Protein AF-M0ZW82-F1 (afdb_monomer_lite)

Organism: Solanum tuberosum (NCBI:txid4113)

pLDDT: mean 71.73, std 16.91, range [38.16, 95.31]

Sequence (150 aa):
MEFYAYPSRALPSSSSVSNFSIGDLVERVKYCFSFAVSTIVGNVFSAIFTFFFALVGTLLGAMTGALIGQETESGFVRGAAVGAISGAVFSLEVFESSLLLWQSDESGIGCLLYLIDVIASLLSGRLVRERIGPAMLSAVQSQVCCSLIG

Secondary structure (DSSP, 8-state):
---PPP---------------HHHHHHHHHHHHHHHHHHHHHHHHHHHHHHHHHHHHHHHHHHHHHHHGGGSTTHHHHHHHHHHHHHHHHHHHHHHHHHHHHHH-TTTHHHHHHHHHHHHHHHHHHHHHHHS-TTSSSSSSTTTSTTS--

Radius of gyration: 32.58 Å; chains: 1; bounding box: 60×79×104 Å

Structure (mmCIF, N/CA/C/O backbone):
data_AF-M0ZW82-F1
#
_entry.id   AF-M0ZW82-F1
#
loop_
_atom_site.group_PDB
_atom_site.id
_atom_site.type_symbol
_atom_site.label_atom_id
_atom_site.label_alt_id
_atom_site.label_comp_id
_atom_site.label_asym_id
_atom_site.label_entity_id
_atom_site.label_seq_id
_atom_site.pdbx_PDB_ins_code
_atom_site.Cartn_x
_atom_site.Cartn_y
_atom_site.Cartn_z
_atom_site.occupancy
_atom_site.B_iso_or_equiv
_atom_site.auth_seq_id
_atom_site.auth_comp_id
_atom_site.auth_asym_id
_atom_site.auth_atom_id
_atom_site.pdbx_PDB_model_num
ATOM 1 N N . MET A 1 1 ? 32.214 53.656 -46.246 1.00 38.75 1 MET A N 1
ATOM 2 C CA . MET A 1 1 ? 31.796 52.933 -47.462 1.00 38.75 1 MET A CA 1
ATOM 3 C C . MET A 1 1 ? 32.838 51.859 -47.692 1.00 38.75 1 MET A C 1
ATOM 5 O O . MET A 1 1 ? 33.972 52.195 -47.983 1.00 38.75 1 MET A O 1
ATOM 9 N N . GLU A 1 2 ? 32.600 50.687 -47.109 1.00 45.44 2 GLU A N 1
ATOM 10 C CA . GLU A 1 2 ? 32.026 49.515 -47.802 1.00 45.44 2 GLU A CA 1
ATOM 11 C C . GLU A 1 2 ? 33.123 48.791 -48.584 1.00 45.44 2 GLU A C 1
ATOM 13 O O . GLU A 1 2 ? 33.538 49.282 -49.623 1.00 45.44 2 GLU A O 1
ATOM 18 N N . PHE A 1 3 ? 33.608 47.667 -48.048 1.00 44.84 3 PHE A N 1
ATOM 19 C CA . PHE A 1 3 ? 33.806 46.411 -48.786 1.00 44.84 3 PHE A CA 1
ATOM 20 C C . PHE A 1 3 ? 34.296 45.336 -47.799 1.00 44.84 3 PHE A C 1
ATOM 22 O O . PHE A 1 3 ? 35.492 45.093 -47.649 1.00 44.84 3 PHE A O 1
ATOM 29 N N . TYR A 1 4 ? 33.361 44.707 -47.081 1.00 43.50 4 TYR A N 1
ATOM 30 C CA . TYR A 1 4 ? 33.642 43.461 -46.368 1.00 43.50 4 TYR A CA 1
ATOM 31 C C . TYR A 1 4 ? 33.342 42.287 -47.297 1.00 43.50 4 TYR A C 1
ATOM 33 O O . TYR A 1 4 ? 32.246 42.158 -47.839 1.00 43.50 4 TYR A O 1
ATOM 41 N N . ALA A 1 5 ? 34.359 41.454 -47.500 1.00 51.62 5 ALA A N 1
ATOM 42 C CA . ALA A 1 5 ? 34.290 40.247 -48.301 1.00 51.62 5 ALA A CA 1
ATOM 43 C C . ALA A 1 5 ? 33.272 39.251 -47.719 1.00 51.62 5 ALA A C 1
ATOM 45 O O . ALA A 1 5 ? 33.317 38.899 -46.540 1.00 51.62 5 ALA A O 1
ATOM 46 N N . TYR A 1 6 ? 32.378 38.780 -48.584 1.00 47.19 6 TYR A N 1
ATOM 47 C CA . TYR A 1 6 ? 31.423 37.707 -48.329 1.00 47.19 6 TYR A CA 1
ATOM 48 C C . TYR A 1 6 ? 32.154 36.352 -48.311 1.00 47.19 6 TYR A C 1
ATOM 50 O O . TYR A 1 6 ? 32.834 36.032 -49.289 1.00 47.19 6 TYR A O 1
ATOM 58 N N . PRO A 1 7 ? 32.014 35.506 -47.276 1.00 50.19 7 PRO A N 1
ATOM 59 C CA . PRO A 1 7 ? 32.459 34.127 -47.365 1.00 50.19 7 PRO A CA 1
ATOM 60 C C . PRO A 1 7 ? 31.311 33.251 -47.883 1.00 50.19 7 PRO A C 1
ATOM 62 O O . PRO A 1 7 ? 30.432 32.829 -47.136 1.00 50.19 7 PRO A O 1
ATOM 65 N N . SER A 1 8 ? 31.352 32.926 -49.173 1.00 48.59 8 SER A N 1
ATOM 66 C CA . SER A 1 8 ? 30.603 31.805 -49.740 1.00 48.59 8 SER A CA 1
ATOM 67 C C . SER A 1 8 ? 31.271 30.496 -49.311 1.00 48.59 8 SER A C 1
ATOM 69 O O . SER A 1 8 ? 32.250 30.065 -49.918 1.00 48.59 8 SER A O 1
ATOM 71 N N . ARG A 1 9 ? 30.758 29.845 -48.262 1.00 43.12 9 ARG A N 1
ATOM 72 C CA . ARG A 1 9 ? 31.040 28.427 -47.998 1.00 43.12 9 ARG A CA 1
ATOM 73 C C . ARG A 1 9 ? 29.802 27.607 -48.327 1.00 43.12 9 ARG A C 1
ATOM 75 O O . ARG A 1 9 ? 28.800 27.656 -47.624 1.00 43.12 9 ARG A O 1
ATOM 82 N N . ALA A 1 10 ? 29.908 26.872 -49.428 1.00 50.84 10 ALA A N 1
ATOM 83 C CA . ALA A 1 10 ? 28.982 25.824 -49.807 1.00 50.84 10 ALA A CA 1
ATOM 84 C C . ALA A 1 10 ? 28.848 24.799 -48.668 1.00 50.84 10 ALA A C 1
ATOM 86 O O . ALA A 1 10 ? 29.849 24.288 -48.168 1.00 50.84 10 ALA A O 1
ATOM 87 N N . LEU A 1 11 ? 27.609 24.505 -48.276 1.00 46.94 11 LEU A N 1
ATOM 88 C CA . LEU A 1 11 ? 27.256 23.325 -47.494 1.00 46.94 11 LEU A CA 1
ATOM 89 C C . LEU A 1 11 ? 27.198 22.128 -48.452 1.00 46.94 11 LEU A C 1
ATOM 91 O O . LEU A 1 11 ? 26.323 22.114 -49.320 1.00 46.94 11 LEU A O 1
ATOM 95 N N . PRO A 1 12 ? 28.064 21.110 -48.324 1.00 46.09 12 PRO A N 1
ATOM 96 C CA . PRO A 1 12 ? 27.772 19.822 -48.914 1.00 46.09 12 PRO A CA 1
ATOM 97 C C . PRO A 1 12 ? 26.700 19.142 -48.061 1.00 46.09 12 PRO A C 1
ATOM 99 O O . PRO A 1 12 ? 26.900 18.794 -4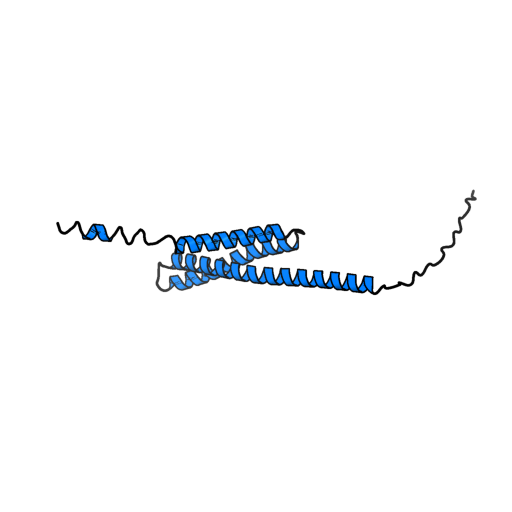6.897 1.00 46.09 12 PRO A O 1
ATOM 102 N N . SER A 1 13 ? 25.539 18.974 -48.681 1.00 47.50 13 SER A N 1
ATOM 103 C CA . SER A 1 13 ? 24.503 18.022 -48.315 1.00 47.50 13 SER A CA 1
ATOM 104 C C . SER A 1 13 ? 25.149 16.682 -47.964 1.00 47.50 13 SER A C 1
ATOM 106 O O . SER A 1 13 ? 25.749 16.036 -48.817 1.00 47.50 13 SER A O 1
ATOM 108 N N . SER A 1 14 ? 25.046 16.268 -46.705 1.00 40.22 14 SER A N 1
ATOM 109 C CA . SER A 1 14 ? 25.401 14.913 -46.287 1.00 40.22 14 SER A CA 1
ATOM 110 C C . SER A 1 14 ? 24.158 14.284 -45.688 1.00 40.22 14 SER A C 1
ATOM 112 O O . SER A 1 14 ? 23.929 14.299 -44.484 1.00 40.22 14 SER A O 1
ATOM 114 N N . SER A 1 15 ? 23.313 13.786 -46.584 1.00 44.25 15 SER A N 1
ATOM 115 C CA . SER A 1 15 ? 22.294 12.791 -46.292 1.00 44.25 15 SER A CA 1
ATOM 116 C C . SER A 1 15 ? 22.991 11.510 -45.829 1.00 44.25 15 SER A C 1
ATOM 118 O O . SER A 1 15 ? 23.354 10.663 -46.646 1.00 44.25 15 SER A O 1
ATOM 120 N N . SER A 1 16 ? 23.227 11.375 -44.526 1.00 38.16 16 SER A N 1
ATOM 121 C CA . SER A 1 16 ? 23.642 10.109 -43.928 1.00 38.16 16 SER A CA 1
ATOM 122 C C . SER A 1 16 ? 22.426 9.192 -43.848 1.00 38.16 16 SER A C 1
ATOM 124 O O . SER A 1 16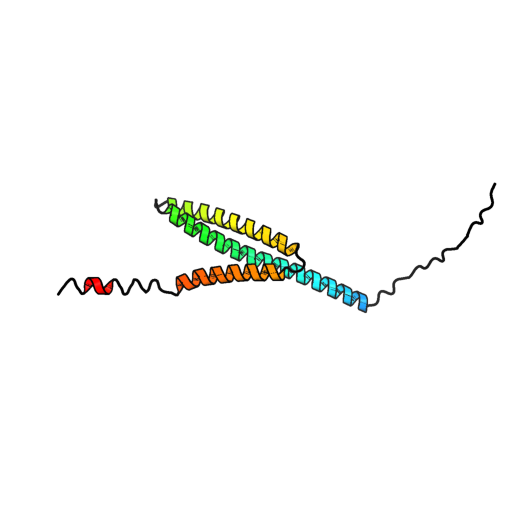 ? 21.651 9.201 -42.894 1.00 38.16 16 SER A O 1
ATOM 126 N N . VAL A 1 17 ? 22.249 8.416 -44.915 1.00 46.72 17 VAL A N 1
ATOM 127 C CA . VAL A 1 17 ? 21.342 7.271 -44.956 1.00 46.72 17 VAL A CA 1
ATOM 128 C C . VAL A 1 17 ? 21.737 6.342 -43.810 1.00 46.72 17 VAL A C 1
ATOM 130 O O . VAL A 1 17 ? 22.886 5.914 -43.693 1.00 46.72 17 VAL A O 1
ATOM 133 N N . SER A 1 18 ? 20.791 6.112 -42.911 1.00 47.09 18 SER A N 1
ATOM 134 C CA . SER A 1 18 ? 20.943 5.324 -41.700 1.00 47.09 18 SER A CA 1
ATOM 135 C C . SER A 1 18 ? 21.228 3.859 -42.034 1.00 47.09 18 SER A C 1
ATOM 137 O O . SER A 1 18 ? 20.338 3.111 -42.432 1.00 47.09 18 SER A O 1
ATOM 139 N N . ASN A 1 19 ? 22.462 3.411 -41.796 1.00 49.97 19 ASN A N 1
ATOM 140 C CA . ASN A 1 19 ? 22.741 1.989 -41.618 1.00 49.97 19 ASN A CA 1
ATOM 141 C C . ASN A 1 19 ? 22.158 1.555 -40.264 1.00 49.97 19 ASN A C 1
ATOM 143 O O . ASN A 1 19 ? 22.840 1.581 -39.243 1.00 49.97 19 ASN A O 1
ATOM 147 N N . PHE A 1 20 ? 20.874 1.192 -40.249 1.00 53.62 20 PHE A N 1
ATOM 148 C CA . PHE A 1 20 ? 20.227 0.533 -39.113 1.00 53.62 20 PHE A CA 1
ATOM 149 C C . PHE A 1 20 ? 20.862 -0.858 -38.935 1.00 53.62 20 PHE A C 1
ATOM 151 O O . PHE A 1 20 ? 20.512 -1.813 -39.626 1.00 53.62 20 PHE A O 1
ATOM 158 N N . SER A 1 21 ? 21.856 -0.969 -38.053 1.00 66.12 21 SER A N 1
ATOM 159 C CA . SER A 1 21 ? 22.487 -2.249 -37.720 1.00 66.12 21 SER A CA 1
ATOM 160 C C . SER A 1 21 ? 21.516 -3.107 -36.899 1.00 66.12 21 SER A C 1
ATOM 162 O O . SER A 1 21 ? 20.908 -2.615 -35.952 1.00 66.12 21 SER A O 1
ATOM 164 N N . ILE A 1 22 ? 21.382 -4.400 -37.221 1.00 68.44 22 ILE A N 1
ATOM 165 C CA . ILE A 1 22 ? 20.558 -5.366 -36.459 1.00 68.44 22 ILE A CA 1
ATOM 166 C C . ILE A 1 22 ? 20.944 -5.379 -34.971 1.00 68.44 22 ILE A C 1
ATOM 168 O O . ILE A 1 22 ? 20.077 -5.558 -34.119 1.00 68.44 22 ILE A O 1
ATOM 172 N N . GLY A 1 23 ? 22.221 -5.137 -34.657 1.00 71.94 23 GLY A N 1
ATOM 173 C CA . GLY A 1 23 ? 22.689 -4.985 -33.278 1.00 71.94 23 GLY A CA 1
ATOM 174 C C . GLY A 1 23 ? 22.001 -3.831 -32.543 1.00 71.94 23 GLY A C 1
ATOM 175 O O . GLY A 1 23 ? 21.510 -4.034 -31.441 1.00 71.94 23 GLY A O 1
ATOM 176 N N . ASP A 1 24 ? 21.854 -2.675 -33.196 1.00 75.75 24 ASP A N 1
ATOM 177 C CA . ASP A 1 24 ? 21.195 -1.479 -32.645 1.00 75.75 24 ASP A CA 1
ATOM 178 C C . ASP A 1 24 ? 19.694 -1.729 -32.397 1.00 75.75 24 ASP A C 1
ATOM 180 O O . ASP A 1 24 ? 19.125 -1.303 -31.393 1.00 75.75 24 ASP A O 1
ATOM 184 N N . LEU A 1 25 ? 19.051 -2.508 -33.277 1.00 76.56 25 LEU A N 1
ATOM 185 C CA . LEU A 1 25 ? 17.654 -2.918 -33.117 1.00 76.56 25 LEU A CA 1
ATOM 186 C C . LEU A 1 25 ? 17.474 -3.910 -31.960 1.00 76.56 25 LEU A C 1
ATOM 188 O O . LEU A 1 25 ? 16.552 -3.747 -31.165 1.00 76.56 25 LEU A O 1
ATOM 192 N N . VAL A 1 26 ? 18.354 -4.906 -31.830 1.00 77.75 26 VAL A N 1
ATOM 193 C CA . VAL A 1 26 ? 18.350 -5.850 -30.697 1.00 77.75 26 VAL A CA 1
ATOM 194 C C . VAL A 1 26 ? 18.585 -5.116 -29.378 1.00 77.75 26 VAL A C 1
ATOM 196 O O . VAL A 1 26 ? 17.916 -5.397 -28.384 1.00 77.75 26 VAL A O 1
ATOM 199 N N . GLU A 1 27 ? 19.488 -4.141 -29.371 1.00 79.25 27 GLU A N 1
ATOM 200 C CA . GLU A 1 27 ? 19.794 -3.332 -28.198 1.00 79.25 27 GLU A CA 1
ATOM 201 C C . GLU A 1 27 ? 18.598 -2.451 -27.810 1.00 79.25 27 GLU A C 1
ATOM 203 O O . GLU A 1 27 ? 18.163 -2.487 -26.658 1.00 79.25 27 GLU A O 1
ATOM 208 N N . ARG A 1 28 ? 17.945 -1.787 -28.775 1.00 79.19 28 ARG A N 1
ATOM 209 C CA . ARG A 1 28 ? 16.687 -1.053 -28.543 1.00 79.19 28 ARG A CA 1
ATOM 210 C C . ARG A 1 28 ? 15.542 -1.939 -28.062 1.00 79.19 28 ARG A C 1
ATOM 212 O O . ARG A 1 28 ? 14.824 -1.547 -27.146 1.00 79.19 28 ARG A O 1
ATOM 219 N N . VAL A 1 29 ? 15.371 -3.130 -28.636 1.00 81.94 29 VAL A N 1
ATOM 220 C CA . VAL A 1 29 ? 14.347 -4.096 -28.200 1.00 81.94 29 VAL A CA 1
ATOM 221 C C . VAL A 1 29 ? 14.603 -4.532 -26.760 1.00 81.94 29 VAL A C 1
ATOM 223 O O . VAL A 1 29 ? 13.668 -4.603 -25.967 1.00 81.94 29 VAL A O 1
ATOM 226 N N . LYS A 1 30 ? 15.864 -4.760 -26.389 1.00 81.69 30 LYS A N 1
ATOM 227 C CA . LYS A 1 30 ? 16.262 -5.107 -25.022 1.00 81.69 30 LYS A CA 1
ATOM 228 C C . LYS A 1 30 ? 16.001 -3.957 -24.041 1.00 81.69 30 LYS A C 1
ATOM 230 O O . LYS A 1 30 ? 15.490 -4.210 -22.953 1.00 81.69 30 LYS A O 1
ATOM 235 N N . TYR A 1 31 ? 16.254 -2.707 -24.436 1.00 76.81 31 TYR A N 1
ATOM 236 C CA . TYR A 1 31 ? 15.885 -1.527 -23.644 1.00 76.81 31 TYR A CA 1
ATOM 237 C C . TYR A 1 31 ? 14.366 -1.381 -23.479 1.00 76.81 31 TYR A C 1
ATOM 239 O O . TYR A 1 31 ? 13.896 -1.180 -22.361 1.00 76.81 31 TYR A O 1
ATOM 247 N N . CYS A 1 32 ? 13.583 -1.554 -24.550 1.00 79.12 32 CYS A N 1
ATOM 248 C CA . CYS A 1 32 ? 12.120 -1.557 -24.468 1.00 79.12 32 CYS A CA 1
ATOM 249 C C . CYS A 1 32 ? 11.597 -2.692 -23.580 1.00 79.12 32 CYS A C 1
ATOM 251 O O . CYS A 1 32 ? 10.665 -2.479 -22.810 1.00 79.12 32 CYS A O 1
ATOM 253 N N . PHE A 1 33 ? 12.202 -3.879 -23.655 1.00 81.62 33 PHE A N 1
ATOM 254 C CA . PHE A 1 33 ? 11.834 -5.015 -22.818 1.00 81.62 33 PHE A CA 1
ATOM 255 C C . PHE A 1 33 ? 12.137 -4.746 -21.343 1.00 81.62 33 PHE A C 1
ATOM 257 O O . PHE A 1 33 ? 11.259 -4.923 -20.509 1.00 81.62 33 PHE A O 1
ATOM 264 N N . SER A 1 34 ? 13.331 -4.250 -21.009 1.00 81.19 34 SER A N 1
ATOM 265 C CA . SER A 1 34 ? 13.661 -3.862 -19.632 1.00 81.19 34 SER A CA 1
ATOM 266 C C . SER A 1 34 ? 12.752 -2.755 -19.106 1.00 81.19 34 SER A C 1
ATOM 268 O O . SER A 1 34 ? 12.336 -2.820 -17.952 1.00 81.19 34 SER A O 1
ATOM 270 N N . PHE A 1 35 ? 12.398 -1.774 -19.939 1.00 78.81 35 PHE A N 1
ATOM 271 C CA . PHE A 1 35 ? 11.456 -0.725 -19.560 1.00 78.81 35 PHE A CA 1
ATOM 272 C C . PHE A 1 35 ? 10.061 -1.297 -19.284 1.00 78.81 35 PHE A C 1
ATOM 274 O O . PHE A 1 35 ? 9.500 -1.059 -18.218 1.00 78.81 35 PHE A O 1
ATOM 281 N N . ALA A 1 36 ? 9.543 -2.133 -20.188 1.00 83.62 36 ALA A N 1
ATOM 282 C CA . ALA A 1 36 ? 8.254 -2.795 -20.019 1.00 83.62 36 ALA A CA 1
ATOM 283 C C . ALA A 1 36 ? 8.225 -3.682 -18.766 1.00 83.62 36 ALA A C 1
ATOM 285 O O . ALA A 1 36 ? 7.278 -3.615 -17.985 1.00 83.62 36 ALA A O 1
ATOM 286 N N . VAL A 1 37 ? 9.278 -4.473 -18.535 1.00 83.75 37 VAL A N 1
ATOM 287 C CA . VAL A 1 37 ? 9.423 -5.301 -17.332 1.00 83.75 37 VAL A CA 1
ATOM 288 C C . VAL A 1 37 ? 9.456 -4.428 -16.080 1.00 83.75 37 VAL A C 1
ATOM 290 O O . VAL A 1 37 ? 8.756 -4.740 -15.125 1.00 83.75 37 VAL A O 1
ATOM 293 N N . SER A 1 38 ? 10.192 -3.315 -16.085 1.00 79.31 38 SER A N 1
ATOM 294 C CA . SER A 1 38 ? 10.240 -2.381 -14.953 1.00 79.31 38 SER A CA 1
ATOM 295 C C . SER A 1 38 ? 8.861 -1.792 -14.633 1.00 79.31 38 SER A C 1
ATOM 297 O O . SER A 1 38 ? 8.431 -1.803 -13.479 1.00 79.31 38 SER A O 1
ATOM 299 N N . THR A 1 39 ? 8.105 -1.372 -15.653 1.00 82.12 39 THR A N 1
ATOM 300 C CA . THR A 1 39 ? 6.730 -0.877 -15.486 1.00 82.12 39 THR A CA 1
ATOM 301 C C . THR A 1 39 ? 5.792 -1.951 -14.933 1.00 82.12 39 THR A C 1
ATOM 303 O O . THR A 1 39 ? 5.016 -1.680 -14.017 1.00 82.12 39 THR A O 1
ATOM 306 N N . ILE A 1 40 ? 5.868 -3.180 -15.455 1.00 87.44 40 ILE A N 1
ATOM 307 C CA . ILE A 1 40 ? 5.050 -4.309 -14.988 1.00 87.44 40 ILE A CA 1
ATOM 308 C C . ILE A 1 40 ? 5.367 -4.622 -13.528 1.00 87.44 40 ILE A C 1
ATOM 310 O O . ILE A 1 40 ? 4.457 -4.760 -12.716 1.00 87.44 40 ILE A O 1
ATOM 314 N N . VAL A 1 41 ? 6.653 -4.698 -13.192 1.00 84.50 41 VAL A N 1
ATOM 315 C CA . VAL A 1 41 ? 7.126 -4.964 -11.836 1.00 84.50 41 VAL A CA 1
ATOM 316 C C . VAL A 1 41 ? 6.631 -3.875 -10.884 1.00 84.50 41 VAL A C 1
ATOM 318 O O . VAL A 1 41 ? 6.013 -4.207 -9.876 1.00 84.50 41 VAL A O 1
ATOM 321 N N . GLY A 1 42 ? 6.783 -2.593 -11.229 1.00 82.12 42 GLY A N 1
ATOM 322 C CA . GLY A 1 42 ? 6.269 -1.479 -10.425 1.00 82.12 42 GLY A CA 1
ATOM 323 C C . GLY A 1 42 ? 4.754 -1.536 -10.203 1.00 82.12 42 GLY A C 1
ATOM 324 O O . GLY A 1 42 ? 4.289 -1.348 -9.081 1.00 82.12 42 GLY A O 1
ATOM 325 N N . ASN A 1 43 ? 3.977 -1.871 -11.238 1.00 84.81 43 ASN A N 1
ATOM 326 C CA . ASN A 1 43 ? 2.522 -1.991 -11.129 1.00 84.81 43 ASN A CA 1
ATOM 327 C C . ASN A 1 43 ? 2.090 -3.184 -10.258 1.00 84.81 43 ASN A C 1
ATOM 329 O O . ASN A 1 43 ? 1.197 -3.058 -9.423 1.00 84.81 43 ASN A O 1
ATOM 333 N N . VAL A 1 44 ? 2.740 -4.341 -10.423 1.00 87.75 44 VAL A N 1
ATOM 334 C CA . VAL A 1 44 ? 2.473 -5.539 -9.612 1.00 87.75 44 VAL A CA 1
ATOM 335 C C . VAL A 1 44 ? 2.842 -5.289 -8.150 1.00 87.75 44 VAL A C 1
ATOM 337 O O . VAL A 1 44 ? 2.041 -5.588 -7.267 1.00 87.75 44 VAL A O 1
ATOM 340 N N . PHE A 1 45 ? 4.005 -4.688 -7.882 1.00 82.94 45 PHE A N 1
ATOM 341 C CA . PHE A 1 45 ? 4.399 -4.301 -6.526 1.00 82.94 45 PHE A CA 1
ATOM 342 C C . PHE A 1 45 ? 3.400 -3.326 -5.911 1.00 82.94 45 PHE A C 1
ATOM 344 O O . PHE A 1 45 ? 2.946 -3.558 -4.792 1.00 82.94 45 PHE A O 1
ATOM 351 N N . SER A 1 46 ? 3.002 -2.292 -6.654 1.00 83.88 46 SER A N 1
ATOM 352 C CA . SER A 1 46 ? 1.987 -1.346 -6.201 1.00 83.88 46 SER A CA 1
ATOM 353 C C . SER A 1 46 ? 0.698 -2.063 -5.804 1.00 83.88 46 SER A C 1
ATOM 355 O O . SER A 1 46 ? 0.236 -1.901 -4.679 1.00 83.88 46 SER A O 1
ATOM 357 N N . ALA A 1 47 ? 0.153 -2.911 -6.681 1.00 88.38 47 ALA A N 1
ATOM 358 C CA . ALA A 1 47 ? -1.094 -3.629 -6.431 1.00 88.38 47 ALA A CA 1
ATOM 359 C C . ALA A 1 47 ? -1.020 -4.541 -5.194 1.00 88.38 47 ALA A C 1
ATOM 361 O O . ALA A 1 47 ? -1.944 -4.558 -4.378 1.00 88.38 47 ALA A O 1
ATOM 362 N N . ILE A 1 48 ? 0.087 -5.274 -5.029 1.00 87.25 48 ILE A N 1
ATOM 363 C CA . ILE A 1 48 ? 0.304 -6.154 -3.875 1.00 87.25 48 ILE A CA 1
ATOM 364 C C . ILE A 1 48 ? 0.324 -5.333 -2.581 1.00 87.25 48 ILE A C 1
ATOM 366 O O . ILE A 1 48 ? -0.390 -5.662 -1.632 1.00 87.25 48 ILE A O 1
ATOM 370 N N . PHE A 1 49 ? 1.100 -4.248 -2.536 1.00 82.50 49 PHE A N 1
ATOM 371 C CA . PHE A 1 49 ? 1.183 -3.405 -1.345 1.00 82.50 49 PHE A CA 1
ATOM 372 C C . PHE A 1 49 ? -0.136 -2.703 -1.025 1.00 82.50 49 PHE A C 1
ATOM 374 O O . PHE A 1 49 ? -0.536 -2.699 0.138 1.00 82.50 49 PHE A O 1
ATOM 381 N N . THR A 1 50 ? -0.845 -2.177 -2.030 1.00 87.06 50 THR A N 1
ATOM 382 C CA . THR A 1 50 ? -2.181 -1.592 -1.839 1.00 87.06 50 THR A CA 1
ATOM 383 C C . THR A 1 50 ? -3.122 -2.595 -1.183 1.00 87.06 50 THR A C 1
ATOM 385 O O . THR A 1 50 ? -3.825 -2.255 -0.234 1.00 87.06 50 THR A O 1
ATOM 388 N N . PHE A 1 51 ? -3.110 -3.847 -1.649 1.00 88.88 51 PHE A N 1
ATOM 389 C CA . PHE A 1 51 ? -3.950 -4.899 -1.094 1.00 88.88 51 PHE A CA 1
ATOM 390 C C . PHE A 1 51 ? -3.615 -5.187 0.373 1.00 88.88 51 PHE A C 1
ATOM 392 O O . PHE A 1 51 ? -4.513 -5.169 1.211 1.00 88.88 51 PHE A O 1
ATOM 399 N N . PHE A 1 52 ? -2.338 -5.395 0.711 1.00 85.62 52 PHE A N 1
ATOM 400 C CA . PHE A 1 52 ? -1.925 -5.623 2.101 1.00 85.62 52 PHE A CA 1
ATOM 401 C C . PHE A 1 52 ? -2.268 -4.441 3.009 1.00 85.62 52 PHE A C 1
ATOM 403 O O . PHE A 1 52 ? -2.782 -4.646 4.108 1.00 85.62 52 PHE A O 1
ATOM 410 N N . PHE A 1 53 ? -2.014 -3.214 2.556 1.00 85.69 53 PHE A N 1
ATOM 411 C CA . PHE A 1 53 ? -2.249 -2.018 3.355 1.00 85.69 53 PHE A CA 1
ATOM 412 C C . PHE A 1 53 ? -3.745 -1.769 3.575 1.00 85.69 53 PHE A C 1
ATOM 414 O O . PHE A 1 53 ? -4.155 -1.477 4.696 1.00 85.69 53 PHE A O 1
ATOM 421 N N . ALA A 1 54 ? -4.578 -2.002 2.557 1.00 90.44 54 ALA A N 1
ATOM 422 C CA . ALA A 1 54 ? -6.030 -1.991 2.696 1.00 90.44 54 ALA A CA 1
ATOM 423 C C . ALA A 1 54 ? -6.526 -3.104 3.636 1.00 90.44 54 ALA A C 1
ATOM 425 O O . ALA A 1 54 ? -7.390 -2.862 4.476 1.00 90.44 54 ALA A O 1
ATOM 426 N N . LEU A 1 55 ? -5.972 -4.317 3.556 1.00 89.94 55 LEU A N 1
ATOM 427 C CA . LEU A 1 55 ? -6.356 -5.439 4.420 1.00 89.94 55 LEU A CA 1
ATOM 428 C C . LEU A 1 55 ? -6.004 -5.152 5.891 1.00 89.94 55 LEU A C 1
ATOM 430 O O . LEU A 1 55 ? -6.826 -5.348 6.785 1.00 89.94 55 LEU A O 1
ATOM 434 N N . VAL A 1 56 ? -4.808 -4.624 6.157 1.00 87.00 56 VAL A N 1
ATOM 435 C CA . VAL A 1 56 ? -4.393 -4.228 7.510 1.00 87.00 56 VAL A CA 1
ATOM 436 C C . VAL A 1 56 ? -5.208 -3.034 8.013 1.00 87.00 56 VAL A C 1
ATOM 438 O O . VAL A 1 56 ? -5.707 -3.092 9.135 1.00 87.00 56 VAL A O 1
ATOM 441 N N . GLY A 1 57 ? -5.397 -1.993 7.197 1.00 90.25 57 GLY A N 1
ATOM 442 C CA . GLY A 1 57 ? -6.171 -0.798 7.548 1.00 90.25 57 GLY A CA 1
ATOM 443 C C . GLY A 1 57 ? -7.642 -1.102 7.830 1.00 90.25 57 GLY A C 1
ATOM 444 O O . GLY A 1 57 ? -8.187 -0.638 8.830 1.00 90.25 57 GLY A O 1
ATOM 445 N N . THR A 1 58 ? -8.271 -1.957 7.017 1.00 93.44 58 THR A N 1
ATOM 446 C CA . THR A 1 58 ? -9.646 -2.429 7.253 1.00 93.44 58 THR A CA 1
ATOM 447 C C . THR A 1 58 ? -9.747 -3.278 8.512 1.00 93.44 58 THR A C 1
ATOM 449 O O . THR A 1 58 ? -10.655 -3.047 9.300 1.00 93.44 58 THR A O 1
ATOM 452 N N . LEU A 1 59 ? -8.832 -4.227 8.747 1.00 91.31 59 LEU A N 1
ATOM 453 C CA . LEU A 1 59 ? -8.847 -5.062 9.955 1.00 91.31 59 LEU A CA 1
ATOM 454 C C . LEU A 1 59 ? -8.646 -4.236 11.223 1.00 91.31 59 LEU A C 1
ATOM 456 O O . LEU A 1 59 ? -9.370 -4.430 12.197 1.00 91.31 59 LEU A O 1
ATOM 460 N N . LEU A 1 60 ? -7.664 -3.333 11.222 1.00 91.12 60 LEU A N 1
ATOM 461 C CA . LEU A 1 60 ? -7.348 -2.507 12.382 1.00 91.12 60 LEU A CA 1
ATOM 462 C C . LEU A 1 60 ? -8.467 -1.494 12.636 1.00 91.12 60 LEU A C 1
ATOM 464 O O . LEU A 1 60 ? -8.944 -1.378 13.760 1.00 91.12 60 LEU A O 1
ATOM 468 N N . GLY A 1 61 ? -8.955 -0.842 11.580 1.00 91.88 61 GLY A N 1
ATOM 469 C CA . GLY A 1 61 ? -10.092 0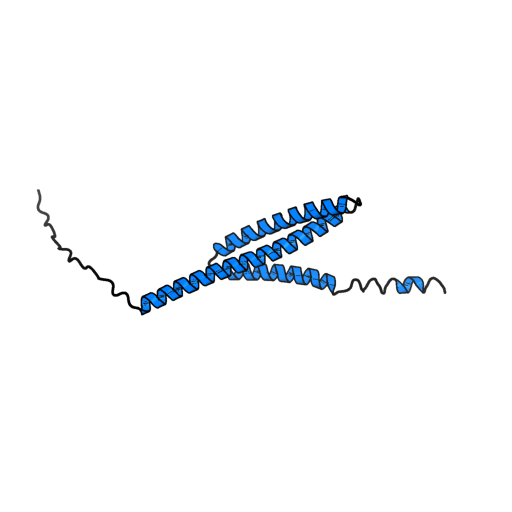.066 11.640 1.00 91.88 61 GLY A CA 1
ATOM 470 C C . GLY A 1 61 ? -11.376 -0.626 12.094 1.00 91.88 61 GLY A C 1
ATOM 471 O O . GLY A 1 61 ? -12.077 -0.102 12.957 1.00 91.88 61 GLY A O 1
ATOM 472 N N . ALA A 1 62 ? -11.660 -1.830 11.588 1.00 94.12 62 ALA A N 1
ATOM 473 C CA . ALA A 1 62 ? -12.794 -2.636 12.026 1.00 94.12 62 ALA A CA 1
ATOM 474 C C . ALA A 1 62 ? -12.655 -3.023 13.496 1.00 94.12 62 ALA A C 1
ATOM 476 O O . ALA A 1 62 ? -13.594 -2.828 14.251 1.00 94.12 62 ALA A O 1
ATOM 477 N N . MET A 1 63 ? -11.493 -3.528 13.921 1.00 91.19 63 MET A N 1
ATOM 478 C CA . MET A 1 63 ? -11.260 -3.934 15.307 1.00 91.19 63 MET A CA 1
ATOM 479 C C . MET A 1 63 ? -11.418 -2.749 16.261 1.00 91.19 63 MET A C 1
ATOM 481 O O . MET A 1 63 ? -12.176 -2.836 17.222 1.00 91.19 63 MET A O 1
ATOM 485 N N . THR A 1 64 ? -10.763 -1.623 15.978 1.00 90.50 64 THR A N 1
ATOM 486 C CA . THR A 1 64 ? -10.871 -0.404 16.785 1.00 90.50 64 THR A CA 1
ATOM 487 C C . THR A 1 64 ? -12.299 0.136 16.795 1.00 90.50 64 THR A C 1
ATOM 489 O O . THR A 1 64 ? -12.830 0.450 17.858 1.00 90.50 64 THR A O 1
ATOM 492 N N . GLY A 1 65 ? -12.956 0.196 15.636 1.00 89.94 65 GLY A N 1
ATOM 493 C CA . GLY A 1 65 ? -14.333 0.666 15.522 1.00 89.94 65 GLY A CA 1
ATOM 494 C C . GLY A 1 65 ? -15.334 -0.242 16.238 1.00 89.94 65 GLY A C 1
ATOM 495 O O . GLY A 1 65 ? -16.269 0.246 16.868 1.00 89.94 65 GLY A O 1
ATOM 496 N N . ALA A 1 66 ? -15.118 -1.554 16.204 1.00 90.44 66 ALA A N 1
ATOM 497 C CA . ALA A 1 66 ? -15.965 -2.528 16.876 1.00 90.44 66 ALA A CA 1
ATOM 498 C C . ALA A 1 66 ? -15.761 -2.522 18.401 1.00 90.44 66 ALA A C 1
ATOM 500 O O . ALA A 1 66 ? -16.736 -2.631 19.141 1.00 90.44 66 ALA A O 1
ATOM 501 N N . LEU A 1 67 ? -14.519 -2.327 18.869 1.00 89.31 67 LEU A N 1
ATOM 502 C CA . LEU A 1 67 ? -14.194 -2.155 20.292 1.00 89.31 67 LEU A CA 1
ATOM 503 C C . LEU A 1 67 ? -14.846 -0.897 20.878 1.00 89.31 67 LEU A C 1
ATOM 505 O O . LEU A 1 67 ? -15.378 -0.942 21.981 1.00 89.31 67 LEU A O 1
ATOM 509 N N . ILE A 1 68 ? -14.853 0.213 20.135 1.00 86.81 68 ILE A N 1
ATOM 510 C CA . ILE A 1 68 ? -15.536 1.451 20.551 1.00 86.81 68 ILE A CA 1
ATOM 511 C C . ILE A 1 68 ? -17.065 1.291 20.459 1.00 86.81 68 ILE A C 1
ATOM 513 O O . ILE A 1 68 ? -17.807 1.864 21.250 1.00 86.81 68 ILE A O 1
ATOM 517 N N . GLY A 1 69 ? -17.552 0.484 19.512 1.00 83.62 69 GLY A N 1
ATOM 518 C CA . GLY A 1 69 ? -18.974 0.201 19.308 1.00 83.62 69 GLY A CA 1
ATOM 519 C C . GLY A 1 69 ? -19.590 -0.801 20.289 1.00 83.62 69 GLY A C 1
ATOM 520 O O . GLY A 1 69 ? -20.771 -1.120 20.151 1.00 83.62 69 GLY A O 1
ATOM 521 N N . GLN A 1 70 ? -18.829 -1.308 21.263 1.00 81.25 70 GLN A N 1
ATOM 522 C CA . GLN A 1 70 ? -19.242 -2.428 22.115 1.00 81.25 70 GLN A CA 1
ATOM 523 C C . GLN A 1 70 ? -20.273 -2.062 23.201 1.00 81.25 70 GLN A C 1
ATOM 525 O O . GLN A 1 70 ? -20.760 -2.950 23.899 1.00 81.25 70 GLN A O 1
ATOM 530 N N . GLU A 1 71 ? -20.640 -0.782 23.299 1.00 74.88 71 GLU A N 1
ATOM 531 C CA . GLU A 1 71 ? -21.648 -0.247 24.227 1.00 74.88 71 GLU A CA 1
ATOM 532 C C . GLU A 1 71 ? -23.094 -0.669 23.878 1.00 74.88 71 GLU A C 1
ATOM 534 O O . GLU A 1 71 ? -23.991 -0.536 24.704 1.00 74.88 71 GLU A O 1
ATOM 539 N N . THR A 1 72 ? -23.360 -1.203 22.673 1.00 64.94 72 THR A N 1
ATOM 540 C CA . THR A 1 72 ? -24.687 -1.735 22.287 1.00 64.94 72 THR A CA 1
ATOM 541 C C . THR A 1 72 ? -24.579 -2.878 21.268 1.00 64.94 72 THR A C 1
ATOM 543 O O . THR A 1 72 ? -23.721 -2.855 20.388 1.00 64.94 72 THR A O 1
ATOM 546 N N . GLU A 1 73 ? -25.498 -3.850 21.315 1.00 69.56 73 GLU A N 1
ATOM 547 C CA . GLU A 1 73 ? -25.530 -5.025 20.413 1.00 69.56 73 GLU A CA 1
ATOM 548 C C . GLU A 1 73 ? -25.601 -4.652 18.914 1.00 69.56 73 GLU A C 1
ATOM 550 O O . GLU A 1 73 ? -25.148 -5.406 18.055 1.00 69.56 73 GLU A O 1
ATOM 555 N N . SER A 1 74 ? -26.115 -3.458 18.590 1.00 68.06 74 SER A N 1
ATOM 556 C CA . SER A 1 74 ? -26.169 -2.913 17.222 1.00 68.06 74 SER A CA 1
ATOM 557 C C . SER A 1 74 ? -25.038 -1.924 16.892 1.00 68.06 74 SER A C 1
ATOM 559 O O . SER A 1 74 ? -24.761 -1.666 15.717 1.00 68.06 74 SER A O 1
ATOM 561 N N . GLY A 1 75 ? -24.354 -1.387 17.907 1.00 75.56 75 GLY A N 1
ATOM 562 C CA . GLY A 1 75 ? -23.254 -0.431 17.762 1.00 75.56 75 GLY A CA 1
ATOM 563 C C . GLY A 1 75 ? -21.963 -1.069 17.259 1.00 75.56 75 GLY A C 1
ATOM 564 O O . GLY A 1 75 ? -21.198 -0.414 16.551 1.00 75.56 75 GLY A O 1
ATOM 565 N N . PHE A 1 76 ? -21.766 -2.362 17.531 1.00 84.31 76 PHE A N 1
ATOM 566 C CA . PHE A 1 76 ? -20.577 -3.117 17.133 1.00 84.31 76 PHE A CA 1
ATOM 567 C C . PHE A 1 76 ? -20.387 -3.146 15.611 1.00 84.31 76 PHE A C 1
ATOM 569 O O . PHE A 1 76 ? -19.319 -2.804 15.110 1.00 84.31 76 PHE A O 1
ATOM 576 N N . VAL A 1 77 ? -21.438 -3.490 14.857 1.00 86.81 77 VAL A N 1
ATOM 577 C CA . VAL A 1 77 ? -21.365 -3.612 13.389 1.00 86.81 77 VAL A CA 1
ATOM 578 C C . VAL A 1 77 ? -21.199 -2.245 12.729 1.00 86.81 77 VAL A C 1
ATOM 580 O O . VAL A 1 77 ? -20.433 -2.104 11.778 1.00 86.81 77 VAL A O 1
ATOM 583 N N . ARG A 1 78 ? -21.873 -1.212 13.252 1.00 87.88 78 ARG A N 1
ATOM 584 C CA . ARG A 1 78 ? -21.750 0.156 12.731 1.00 87.88 78 ARG A CA 1
ATOM 585 C C . ARG A 1 78 ? -20.364 0.736 13.005 1.00 87.88 78 ARG A C 1
ATOM 587 O O . ARG A 1 78 ? -19.777 1.337 12.109 1.00 87.88 78 ARG A O 1
ATOM 594 N N . GLY A 1 79 ? -19.843 0.528 14.212 1.00 89.62 79 GLY A N 1
ATOM 595 C CA . GLY A 1 79 ? -18.488 0.914 14.584 1.00 89.62 79 GLY A CA 1
ATOM 596 C C . GLY A 1 79 ? -17.447 0.192 13.732 1.00 89.62 79 GLY A C 1
ATOM 597 O O . GLY A 1 79 ? -16.577 0.843 13.160 1.00 89.62 79 GLY A O 1
ATOM 598 N N . ALA A 1 80 ? -17.593 -1.124 13.548 1.00 93.12 80 ALA A N 1
ATOM 599 C CA . ALA A 1 80 ? -16.725 -1.923 12.687 1.00 93.12 80 ALA A CA 1
ATOM 600 C C . ALA A 1 80 ? -16.748 -1.442 11.230 1.00 93.12 80 ALA A C 1
ATOM 602 O O . ALA A 1 80 ? -15.695 -1.291 10.621 1.00 93.12 80 ALA A O 1
ATOM 603 N N . ALA A 1 81 ? -17.930 -1.169 10.670 1.00 93.19 81 ALA A N 1
ATOM 604 C CA . ALA A 1 81 ? -18.070 -0.733 9.284 1.00 93.19 81 ALA A CA 1
ATOM 605 C C . ALA A 1 81 ? -17.446 0.650 9.050 1.00 93.19 81 ALA A C 1
ATOM 607 O O . ALA A 1 81 ? -16.635 0.815 8.141 1.00 93.19 81 ALA A O 1
ATOM 608 N N . VAL A 1 82 ? -17.780 1.639 9.886 1.00 93.25 82 VAL A N 1
ATOM 609 C CA . VAL A 1 82 ? -17.227 2.999 9.762 1.00 93.25 82 VAL A CA 1
ATOM 610 C C . VAL A 1 82 ? -15.721 2.994 10.022 1.00 93.25 82 VAL A C 1
ATOM 612 O O . VAL A 1 82 ? -14.970 3.630 9.284 1.00 93.25 82 VAL A O 1
ATOM 615 N N . GLY A 1 83 ? -15.269 2.230 11.018 1.00 93.44 83 GLY A N 1
ATOM 616 C CA . GLY A 1 83 ? -13.855 2.049 11.317 1.00 93.44 83 GLY A CA 1
ATOM 617 C C . GLY A 1 83 ? -13.098 1.365 10.180 1.00 93.44 83 GLY A C 1
ATOM 618 O O . GLY A 1 83 ? -12.020 1.824 9.821 1.00 93.44 83 GLY A O 1
ATOM 619 N N . ALA A 1 84 ? -13.665 0.329 9.554 1.00 95.31 84 ALA A N 1
ATOM 620 C CA . ALA A 1 84 ? -13.061 -0.347 8.405 1.00 95.31 84 ALA A CA 1
ATOM 621 C C . ALA A 1 84 ? -12.910 0.593 7.206 1.00 95.31 84 ALA A C 1
ATOM 623 O O . ALA A 1 84 ? -11.849 0.622 6.590 1.00 95.31 84 ALA A O 1
ATOM 624 N N . ILE A 1 85 ? -13.947 1.380 6.897 1.00 94.69 85 ILE A N 1
ATOM 625 C CA . ILE A 1 85 ? -13.922 2.346 5.792 1.00 94.69 85 ILE A CA 1
ATOM 626 C C . ILE A 1 85 ? -12.886 3.438 6.082 1.00 94.69 85 ILE A C 1
ATOM 628 O O . ILE A 1 85 ? -12.016 3.687 5.254 1.00 94.69 85 ILE A O 1
ATOM 632 N N . SER A 1 86 ? -12.923 4.043 7.274 1.00 93.81 86 SER A N 1
ATOM 633 C CA . SER A 1 86 ? -11.961 5.078 7.669 1.00 93.81 86 SER A CA 1
AT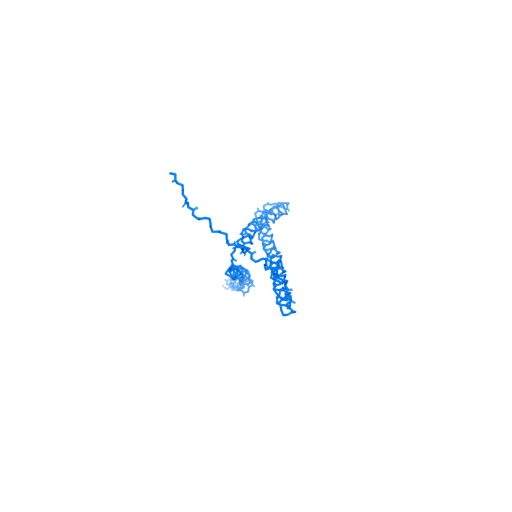OM 634 C C . SER A 1 86 ? -10.525 4.550 7.701 1.00 93.81 86 SER A C 1
ATOM 636 O O . SER A 1 86 ? -9.613 5.251 7.275 1.00 93.81 86 SER A O 1
ATOM 638 N N . GLY A 1 87 ? -10.319 3.324 8.188 1.00 92.38 87 GLY A N 1
ATOM 639 C CA . GLY A 1 87 ? -9.011 2.677 8.239 1.00 92.38 87 GLY A CA 1
ATOM 640 C C . GLY A 1 87 ? -8.477 2.336 6.850 1.00 92.38 87 GLY A C 1
ATOM 641 O O . GLY A 1 87 ? -7.302 2.555 6.586 1.00 92.38 87 GLY A O 1
ATOM 642 N N . ALA A 1 88 ? -9.337 1.874 5.937 1.00 92.94 88 ALA A N 1
ATOM 643 C CA . ALA A 1 88 ? -8.968 1.623 4.546 1.00 92.94 88 ALA A CA 1
ATOM 644 C C . ALA A 1 88 ? -8.560 2.905 3.815 1.00 92.94 88 ALA A C 1
ATOM 646 O O . ALA A 1 88 ? -7.548 2.909 3.122 1.00 92.94 88 ALA A O 1
ATOM 647 N N . VAL A 1 89 ? -9.342 3.979 3.976 1.00 93.06 89 VAL A N 1
ATOM 648 C CA . VAL A 1 89 ? -9.103 5.266 3.305 1.00 93.06 89 VAL A CA 1
ATOM 649 C C . VAL A 1 89 ? -7.824 5.914 3.823 1.00 93.06 89 VAL A C 1
ATOM 651 O O . VAL A 1 89 ? -6.972 6.276 3.019 1.00 93.06 89 VAL A O 1
ATOM 654 N N . PHE A 1 90 ? -7.640 5.971 5.146 1.00 90.50 90 PHE A N 1
ATOM 655 C CA . PHE A 1 90 ? -6.409 6.490 5.747 1.00 90.50 90 PHE A CA 1
ATOM 656 C C . PHE A 1 90 ? -5.182 5.695 5.291 1.00 90.50 90 PHE A C 1
ATOM 658 O O . PHE A 1 90 ? -4.143 6.262 4.957 1.00 90.50 90 PHE A O 1
ATOM 665 N N . SER A 1 91 ? -5.312 4.368 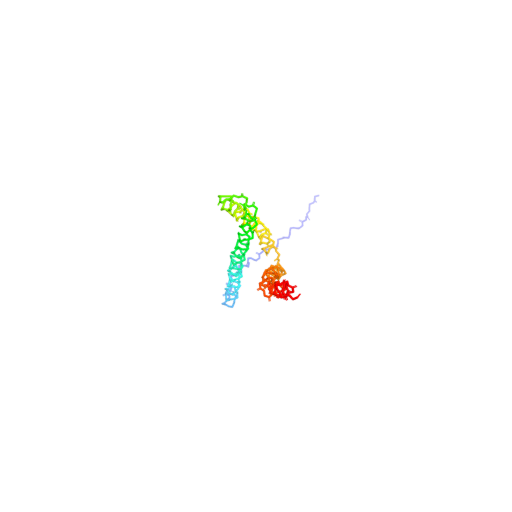5.225 1.00 88.38 91 SER A N 1
ATOM 666 C CA . SER A 1 91 ? -4.261 3.523 4.686 1.00 88.38 91 SER A CA 1
ATOM 667 C C . SER A 1 91 ? -3.978 3.847 3.208 1.00 88.38 91 SER A C 1
ATOM 669 O O . SER A 1 91 ? -2.836 4.087 2.824 1.00 88.38 91 SER A O 1
ATOM 671 N N . LEU A 1 92 ? -4.993 3.905 2.351 1.00 89.75 92 LEU A N 1
ATOM 672 C CA . LEU A 1 92 ? -4.771 4.170 0.931 1.00 89.75 92 LEU A CA 1
ATOM 673 C C . LEU A 1 92 ? -4.086 5.524 0.693 1.00 89.75 92 LEU A C 1
ATOM 675 O O . LEU A 1 92 ? -3.154 5.589 -0.096 1.00 89.75 92 LEU A O 1
ATOM 679 N N . GLU A 1 93 ? -4.472 6.561 1.434 1.00 89.56 93 GLU A N 1
ATOM 680 C CA . GLU A 1 93 ? -3.929 7.919 1.305 1.00 89.56 93 GLU A CA 1
ATOM 681 C C . GLU A 1 93 ? -2.423 7.992 1.642 1.00 89.56 93 GLU A C 1
ATOM 683 O O . GLU A 1 93 ? -1.622 8.585 0.909 1.00 89.56 93 GLU A O 1
ATOM 688 N N . VAL A 1 94 ? -2.004 7.314 2.717 1.00 85.50 94 VAL A N 1
ATOM 689 C CA . VAL A 1 94 ? -0.585 7.214 3.107 1.00 85.50 94 VAL A CA 1
ATOM 690 C C . VAL A 1 94 ? 0.209 6.362 2.108 1.00 85.50 94 VAL A C 1
ATOM 692 O O . VAL A 1 94 ? 1.359 6.680 1.782 1.00 85.50 94 VAL A O 1
ATOM 695 N N . PHE A 1 95 ? -0.396 5.287 1.595 1.00 84.50 95 PHE A N 1
ATOM 696 C CA . PHE A 1 95 ? 0.235 4.427 0.598 1.00 84.50 95 PHE A CA 1
ATOM 697 C C . PHE A 1 95 ? 0.409 5.139 -0.747 1.00 84.50 95 PHE A C 1
ATOM 699 O O . PHE A 1 95 ? 1.478 5.056 -1.342 1.00 84.50 95 PHE A O 1
ATOM 706 N N . GLU A 1 96 ? -0.601 5.874 -1.206 1.00 85.81 96 GLU A N 1
ATOM 707 C CA . GLU A 1 96 ? -0.578 6.596 -2.479 1.00 85.81 96 GLU A CA 1
ATOM 708 C C . GLU A 1 96 ? 0.490 7.694 -2.465 1.00 85.81 96 GLU A C 1
ATOM 710 O O . GLU A 1 96 ? 1.271 7.812 -3.407 1.00 85.81 96 GLU A O 1
ATOM 715 N N . SER A 1 97 ? 0.638 8.398 -1.338 1.00 83.94 97 SER A N 1
ATOM 716 C CA . SER A 1 97 ? 1.734 9.355 -1.133 1.00 83.94 97 SER A CA 1
ATOM 717 C C . SER A 1 97 ? 3.118 8.693 -1.237 1.00 83.94 97 SER A C 1
ATOM 719 O O . SER A 1 97 ? 4.054 9.271 -1.790 1.00 83.94 97 SER A O 1
ATOM 721 N N . SER A 1 98 ? 3.246 7.456 -0.750 1.00 80.31 98 SER A N 1
ATOM 722 C CA . SER A 1 98 ? 4.490 6.675 -0.820 1.00 80.31 98 SER A CA 1
ATOM 723 C C . SER A 1 98 ? 4.753 6.116 -2.227 1.00 80.31 98 SER A C 1
ATOM 725 O O . SER A 1 98 ? 5.895 6.097 -2.679 1.00 80.31 98 SER A O 1
ATOM 727 N N . LEU A 1 99 ? 3.706 5.701 -2.946 1.00 78.50 99 LEU A N 1
ATOM 728 C CA . LEU A 1 99 ? 3.761 5.227 -4.334 1.00 78.50 99 LEU A CA 1
ATOM 729 C C . LEU A 1 99 ? 4.168 6.368 -5.282 1.00 78.50 99 LEU A C 1
ATOM 731 O O . LEU A 1 99 ? 5.040 6.198 -6.133 1.00 78.50 99 LEU A O 1
ATOM 735 N N . LEU A 1 100 ? 3.580 7.555 -5.118 1.00 79.44 100 LEU A N 1
ATOM 736 C CA . LEU A 1 100 ? 3.938 8.731 -5.915 1.00 79.44 100 LEU A CA 1
ATOM 737 C C . LEU A 1 100 ? 5.408 9.125 -5.714 1.00 79.44 100 LEU A C 1
ATOM 739 O O . LEU A 1 100 ? 6.092 9.481 -6.677 1.00 79.44 100 LEU A O 1
ATOM 743 N N . LEU A 1 101 ? 5.918 8.992 -4.486 1.00 77.44 101 LEU A N 1
ATOM 744 C CA . LEU A 1 101 ? 7.339 9.165 -4.195 1.00 77.44 101 LEU A CA 1
ATOM 745 C C . LEU A 1 101 ? 8.191 8.064 -4.851 1.00 77.44 101 LEU A C 1
ATOM 747 O O . LEU A 1 101 ? 9.199 8.375 -5.477 1.00 77.44 101 LEU A O 1
ATOM 751 N N . TRP A 1 102 ? 7.767 6.796 -4.773 1.00 74.69 102 TRP A N 1
ATOM 752 C CA . TRP A 1 102 ? 8.433 5.657 -5.422 1.00 74.69 102 TRP A CA 1
ATOM 753 C C . TRP A 1 102 ? 8.612 5.856 -6.933 1.00 74.69 102 TRP A C 1
ATOM 755 O O . TRP A 1 102 ? 9.651 5.503 -7.479 1.00 74.69 102 TRP A O 1
ATOM 765 N N . GLN A 1 103 ? 7.610 6.413 -7.621 1.00 70.38 103 GLN A N 1
ATOM 766 C CA . GLN A 1 103 ? 7.700 6.705 -9.058 1.00 70.38 103 GLN A CA 1
ATOM 767 C C . GLN A 1 103 ? 8.623 7.886 -9.380 1.00 70.38 103 GLN A C 1
ATOM 769 O O . GLN A 1 103 ? 9.086 7.995 -10.514 1.00 70.38 103 GLN A O 1
ATOM 774 N N . SER A 1 104 ? 8.864 8.765 -8.406 1.00 66.81 104 SER A N 1
ATOM 775 C CA . SER A 1 104 ? 9.658 9.984 -8.577 1.00 66.81 104 SER A CA 1
ATOM 776 C C . SER A 1 104 ? 11.132 9.799 -8.202 1.00 66.81 104 SER A C 1
ATOM 778 O O . SER A 1 104 ? 11.973 10.539 -8.707 1.00 66.81 104 SER A O 1
ATOM 780 N N . ASP A 1 105 ? 11.460 8.837 -7.333 1.00 63.41 105 ASP A N 1
ATOM 781 C CA . ASP A 1 105 ? 12.831 8.578 -6.890 1.00 63.41 105 ASP A CA 1
ATOM 782 C C . ASP A 1 105 ? 13.486 7.471 -7.733 1.00 63.41 105 ASP A C 1
ATOM 784 O O . ASP A 1 105 ? 13.035 6.325 -7.767 1.00 63.41 105 ASP A O 1
ATOM 788 N N . GLU A 1 106 ? 14.588 7.804 -8.411 1.00 62.00 106 GLU A N 1
ATOM 789 C CA . GLU A 1 106 ? 15.366 6.883 -9.259 1.00 62.00 106 GLU A CA 1
ATOM 790 C C . GLU A 1 106 ? 15.935 5.679 -8.465 1.00 62.00 106 GLU A C 1
ATOM 792 O O . GLU A 1 106 ? 16.365 4.682 -9.046 1.00 62.00 106 GLU A O 1
ATOM 797 N N . SER A 1 107 ? 15.866 5.722 -7.126 1.00 56.50 107 SER A N 1
ATOM 798 C CA . SER A 1 107 ? 16.290 4.681 -6.191 1.00 56.50 107 SER A CA 1
ATOM 799 C C . SER A 1 107 ? 15.129 4.189 -5.306 1.00 56.50 107 SER A C 1
ATOM 801 O O . SER A 1 107 ? 15.251 4.095 -4.080 1.00 56.50 107 SER A O 1
ATOM 803 N N . GLY A 1 108 ? 14.012 3.776 -5.922 1.00 69.12 108 GLY A N 1
ATOM 804 C CA . GLY A 1 108 ? 12.837 3.215 -5.229 1.00 69.12 108 GLY A CA 1
ATOM 805 C C . GLY A 1 108 ? 13.158 2.149 -4.164 1.00 69.12 108 GLY A C 1
ATOM 806 O O . GLY A 1 108 ? 12.479 2.055 -3.146 1.00 69.12 108 GLY A O 1
ATOM 807 N N . ILE A 1 109 ? 14.265 1.416 -4.307 1.00 70.38 109 ILE A N 1
ATOM 808 C CA . ILE A 1 109 ? 14.753 0.376 -3.384 1.00 70.38 109 ILE A CA 1
ATOM 809 C C . ILE A 1 109 ? 14.685 0.793 -1.899 1.00 70.38 109 ILE A C 1
ATOM 811 O O . ILE A 1 109 ? 14.278 -0.017 -1.068 1.00 70.38 109 ILE A O 1
ATOM 815 N N . GLY A 1 110 ? 15.018 2.044 -1.553 1.00 74.06 110 GLY A N 1
ATOM 816 C CA . GLY A 1 110 ? 14.960 2.528 -0.165 1.00 74.06 110 GLY A CA 1
ATOM 817 C C . GLY A 1 110 ? 13.536 2.588 0.402 1.00 74.06 110 GLY A C 1
ATOM 818 O O . GLY A 1 110 ? 13.291 2.163 1.532 1.00 74.06 110 GLY A O 1
ATOM 819 N N . CYS A 1 111 ? 12.578 3.040 -0.409 1.00 73.94 111 CYS A N 1
ATOM 820 C CA . CYS A 1 111 ? 11.161 3.061 -0.056 1.00 73.94 111 CYS A CA 1
ATOM 821 C C . CYS A 1 111 ? 10.583 1.635 0.040 1.00 73.94 111 CYS A C 1
ATOM 823 O O . CYS A 1 111 ? 9.813 1.356 0.959 1.00 73.94 111 CYS A O 1
ATOM 825 N N . LEU A 1 112 ? 11.020 0.704 -0.828 1.00 72.38 112 LEU A N 1
ATOM 826 C CA . LEU A 1 112 ? 10.614 -0.713 -0.758 1.00 72.38 112 LEU A CA 1
ATOM 827 C C . LEU A 1 112 ? 11.014 -1.331 0.575 1.00 72.38 112 LEU A C 1
ATOM 829 O O . LEU A 1 112 ? 10.206 -1.993 1.220 1.00 72.38 112 LEU A O 1
ATOM 833 N N . LEU A 1 113 ? 12.276 -1.134 0.965 1.00 75.62 113 LEU A N 1
ATOM 834 C CA . LEU A 1 113 ? 12.823 -1.711 2.187 1.00 75.62 113 LEU A CA 1
ATOM 835 C C . LEU A 1 113 ? 12.104 -1.165 3.420 1.00 75.62 113 LEU A C 1
ATOM 837 O O . LEU A 1 113 ? 11.767 -1.948 4.301 1.00 75.62 113 LEU A O 1
ATOM 841 N N . TYR A 1 114 ? 11.789 0.134 3.448 1.00 76.06 114 TYR A N 1
ATOM 842 C CA . TYR A 1 114 ? 11.000 0.735 4.524 1.00 76.06 114 TYR A CA 1
ATOM 843 C C . TYR A 1 114 ? 9.580 0.155 4.598 1.00 76.06 114 TYR A C 1
ATOM 845 O O . TYR A 1 114 ? 9.113 -0.216 5.671 1.00 76.06 114 TYR A O 1
ATOM 853 N N . LEU A 1 115 ? 8.901 0.010 3.456 1.00 75.25 115 LEU A N 1
ATOM 854 C CA . LEU A 1 115 ? 7.561 -0.576 3.398 1.00 75.25 115 LEU A CA 1
ATOM 855 C C . LEU A 1 115 ? 7.548 -2.052 3.832 1.00 75.25 115 LEU A C 1
ATOM 857 O O . LEU A 1 115 ? 6.664 -2.461 4.586 1.00 75.25 115 LEU A O 1
ATOM 861 N N . ILE A 1 116 ? 8.530 -2.848 3.394 1.00 76.00 116 ILE A N 1
ATOM 862 C CA . ILE A 1 116 ? 8.690 -4.243 3.833 1.00 76.00 116 ILE A CA 1
ATOM 863 C C . ILE A 1 116 ? 8.980 -4.303 5.332 1.00 76.00 116 ILE A C 1
ATOM 865 O O . ILE A 1 116 ? 8.387 -5.135 6.011 1.00 76.00 116 ILE A O 1
ATOM 869 N N . ASP A 1 117 ? 9.845 -3.436 5.857 1.00 79.62 117 ASP A N 1
ATOM 870 C CA . ASP A 1 117 ? 10.199 -3.399 7.279 1.00 79.62 117 ASP A CA 1
ATOM 871 C C . ASP A 1 117 ? 9.005 -3.006 8.161 1.00 79.62 117 ASP A C 1
ATOM 873 O O . ASP A 1 117 ? 8.761 -3.627 9.196 1.00 79.62 117 ASP A O 1
ATOM 877 N N . VAL A 1 118 ? 8.176 -2.058 7.710 1.00 74.25 118 VAL A N 1
ATOM 878 C CA . VAL A 1 118 ? 6.914 -1.696 8.374 1.00 74.25 118 VAL A CA 1
ATOM 879 C C . VAL A 1 118 ? 5.929 -2.867 8.357 1.00 74.25 118 VAL A C 1
ATOM 881 O O . VAL A 1 118 ? 5.351 -3.187 9.397 1.00 74.25 118 VAL A O 1
ATOM 884 N N . ILE A 1 119 ? 5.755 -3.555 7.220 1.00 75.94 119 ILE A N 1
ATOM 885 C CA . ILE A 1 119 ? 4.899 -4.750 7.157 1.00 75.94 119 ILE A CA 1
ATOM 886 C C . ILE A 1 119 ? 5.463 -5.865 8.041 1.00 75.94 119 ILE A C 1
ATOM 888 O O . ILE A 1 119 ? 4.702 -6.466 8.792 1.00 75.94 119 ILE A O 1
ATOM 892 N N . ALA A 1 120 ? 6.769 -6.128 8.011 1.00 76.25 120 ALA A N 1
ATOM 893 C CA . ALA A 1 120 ? 7.424 -7.147 8.828 1.00 76.25 120 ALA A CA 1
ATOM 894 C C . ALA A 1 120 ? 7.323 -6.830 10.326 1.00 76.25 120 ALA A C 1
ATOM 896 O O . ALA A 1 120 ? 7.092 -7.736 11.128 1.00 76.25 120 ALA A O 1
ATOM 897 N N . SER A 1 121 ? 7.418 -5.553 10.696 1.00 75.06 121 SER A N 1
ATOM 898 C CA . SER A 1 121 ? 7.227 -5.060 12.061 1.00 75.06 121 SER A CA 1
ATOM 899 C C . SER A 1 121 ? 5.776 -5.185 12.520 1.00 75.06 121 SER A C 1
ATOM 901 O O . SER A 1 121 ? 5.533 -5.625 13.642 1.00 75.06 121 SER A O 1
ATOM 903 N N . LEU A 1 122 ? 4.793 -4.879 11.666 1.00 69.25 122 LEU A N 1
ATOM 904 C CA . LEU A 1 122 ? 3.372 -5.086 11.971 1.00 69.25 122 LEU A CA 1
ATOM 905 C C . LEU A 1 122 ? 3.019 -6.572 12.058 1.00 69.25 122 LEU A C 1
ATOM 907 O O . LEU A 1 122 ? 2.296 -6.985 12.965 1.00 69.25 122 LEU A O 1
ATOM 911 N N . LEU A 1 123 ? 3.552 -7.381 11.143 1.00 67.62 123 LEU A N 1
ATOM 912 C CA . LEU A 1 123 ? 3.341 -8.820 11.114 1.00 67.62 123 LEU A CA 1
ATOM 913 C C . LEU A 1 123 ? 3.960 -9.453 12.356 1.00 67.62 123 LEU A C 1
ATOM 915 O O . LEU A 1 123 ? 3.263 -10.175 13.053 1.00 67.62 123 LEU A O 1
ATOM 919 N N . SER A 1 124 ? 5.206 -9.104 12.693 1.00 69.88 124 SER A N 1
ATOM 920 C CA . SER A 1 124 ? 5.894 -9.569 13.902 1.00 69.88 124 SER A CA 1
ATOM 921 C C . SER A 1 124 ? 5.228 -9.047 15.168 1.00 69.88 124 SER A C 1
ATOM 923 O O . SER A 1 124 ? 5.057 -9.815 16.101 1.00 69.88 124 SER A O 1
ATOM 925 N N . GLY A 1 125 ? 4.773 -7.793 15.206 1.00 66.50 125 GLY A N 1
ATOM 926 C CA . GLY A 1 125 ? 4.060 -7.215 16.347 1.00 66.50 125 GLY A CA 1
ATOM 927 C C . GLY A 1 125 ? 2.702 -7.873 16.609 1.00 66.50 125 GLY A C 1
ATOM 928 O O . GLY A 1 125 ? 2.320 -8.058 17.768 1.00 66.50 125 GLY A O 1
ATOM 929 N N . ARG A 1 126 ? 1.992 -8.294 15.553 1.00 60.75 126 ARG A N 1
ATOM 930 C CA . ARG A 1 126 ? 0.741 -9.057 15.669 1.00 60.75 126 ARG A CA 1
ATOM 931 C C . ARG A 1 126 ? 0.991 -10.547 15.947 1.00 60.75 126 ARG A C 1
ATOM 933 O O . ARG A 1 126 ? 0.297 -11.101 16.790 1.00 60.75 126 ARG A O 1
ATOM 940 N N . LEU A 1 127 ? 2.026 -11.163 15.361 1.00 52.03 127 LEU A N 1
ATOM 941 C CA . LEU A 1 127 ? 2.427 -12.564 15.605 1.00 52.03 127 LEU A CA 1
ATOM 942 C C . LEU A 1 127 ? 3.046 -12.797 16.993 1.00 52.03 127 LEU A C 1
ATOM 944 O O . LEU A 1 127 ? 2.796 -13.835 17.600 1.00 52.03 127 LEU A O 1
ATOM 948 N N . VAL A 1 128 ? 3.823 -11.852 17.534 1.00 48.22 128 VAL A N 1
ATOM 949 C CA . VAL A 1 128 ? 4.385 -11.927 18.901 1.00 48.22 128 VAL A CA 1
ATOM 950 C C . VAL A 1 128 ? 3.299 -11.765 19.952 1.00 48.22 128 VAL A C 1
ATOM 952 O O . VAL A 1 128 ? 3.331 -12.449 20.974 1.00 48.22 128 VAL A O 1
ATOM 955 N N . ARG A 1 129 ? 2.284 -10.938 19.679 1.00 54.25 129 ARG A N 1
ATOM 956 C CA . ARG A 1 129 ? 1.083 -10.874 20.519 1.00 54.25 129 ARG A CA 1
ATOM 957 C C . ARG A 1 129 ? 0.246 -12.158 20.436 1.00 54.25 129 ARG A C 1
ATOM 959 O O . ARG A 1 129 ? -0.520 -12.433 21.352 1.00 54.25 129 ARG A O 1
ATOM 966 N N . GLU A 1 130 ? 0.429 -12.959 19.387 1.00 49.50 130 GLU A N 1
ATOM 967 C CA . GLU A 1 130 ? -0.264 -14.236 19.193 1.00 49.50 130 GLU A CA 1
ATOM 968 C C . GLU A 1 130 ? 0.527 -15.451 19.723 1.00 49.50 130 GLU A C 1
ATOM 970 O O . GLU A 1 130 ? -0.060 -16.512 19.928 1.00 49.50 130 GLU A O 1
ATOM 975 N N . ARG A 1 131 ? 1.840 -15.328 20.000 1.00 48.94 131 ARG A N 1
ATOM 976 C CA . ARG A 1 131 ? 2.686 -16.465 20.435 1.00 48.94 131 ARG A CA 1
ATOM 977 C C . ARG A 1 131 ? 3.519 -16.281 21.705 1.00 48.94 131 ARG A C 1
ATOM 979 O O . ARG A 1 131 ? 4.094 -17.267 22.156 1.00 48.94 131 ARG A O 1
ATOM 986 N N . ILE A 1 132 ? 3.502 -15.125 22.367 1.00 52.56 132 ILE A N 1
ATOM 987 C CA . ILE A 1 132 ? 3.892 -15.038 23.784 1.00 52.56 132 ILE A CA 1
ATOM 988 C C . ILE A 1 132 ? 2.618 -14.871 24.609 1.00 52.56 132 ILE A C 1
ATOM 990 O O . ILE A 1 132 ? 2.203 -13.783 24.987 1.00 52.56 132 ILE A O 1
ATOM 994 N N . GLY A 1 133 ? 1.976 -16.022 24.799 1.00 50.94 133 GLY A N 1
ATOM 995 C CA . GLY A 1 133 ? 0.999 -16.345 25.826 1.00 50.94 133 GLY A CA 1
ATOM 996 C C . GLY A 1 133 ? 0.204 -15.206 26.473 1.00 50.94 133 GLY A C 1
ATOM 997 O O . GLY A 1 133 ? 0.588 -14.748 27.551 1.00 50.94 133 GLY A O 1
ATOM 998 N N . PRO A 1 134 ? -1.078 -15.078 26.101 1.00 49.59 134 PRO A N 1
ATOM 999 C CA . PRO A 1 134 ? -2.158 -15.191 27.084 1.00 49.59 134 PRO A CA 1
ATOM 1000 C C . PRO A 1 134 ? -2.136 -16.582 27.776 1.00 49.59 134 PRO A C 1
ATOM 1002 O O . PRO A 1 134 ? -3.138 -17.278 27.860 1.00 49.59 134 PRO A O 1
ATOM 1005 N N . ALA A 1 135 ? -0.967 -17.019 28.251 1.00 52.03 135 ALA A N 1
ATOM 1006 C CA . ALA A 1 135 ? -0.721 -18.269 28.965 1.00 52.03 135 ALA A CA 1
ATOM 1007 C C . ALA A 1 135 ? -0.070 -18.008 30.333 1.00 52.03 135 ALA A C 1
ATOM 1009 O O . ALA A 1 135 ? -0.053 -18.899 31.174 1.00 52.03 135 ALA A O 1
ATOM 1010 N N . MET A 1 136 ? 0.383 -16.777 30.617 1.00 47.47 136 MET A N 1
ATOM 1011 C CA . MET A 1 136 ? 0.789 -16.397 31.976 1.00 47.47 136 MET A CA 1
ATOM 1012 C C . MET A 1 136 ? -0.388 -16.069 32.907 1.00 47.47 136 MET A C 1
ATOM 1014 O O . MET A 1 136 ? -0.200 -16.065 34.119 1.00 47.47 136 MET A O 1
ATOM 1018 N N . LEU A 1 137 ? -1.612 -15.876 32.393 1.00 46.38 137 LEU A N 1
ATOM 1019 C CA . LEU A 1 137 ? -2.798 -15.704 33.249 1.00 46.38 137 LEU A CA 1
ATOM 1020 C C . LEU A 1 137 ? -3.547 -17.008 33.560 1.00 46.38 137 LEU A C 1
ATOM 1022 O O . LEU A 1 137 ? -4.286 -17.050 34.537 1.00 46.38 137 LEU A O 1
ATOM 1026 N N . SER A 1 138 ? -3.311 -18.102 32.825 1.00 52.38 138 SER A N 1
ATOM 1027 C CA . SER A 1 138 ? -3.959 -19.388 33.139 1.00 52.38 138 SER A CA 1
ATOM 1028 C C . SER A 1 138 ? -3.294 -20.139 34.302 1.00 52.38 138 SER A C 1
ATOM 1030 O O . SER A 1 138 ? -3.904 -21.050 34.856 1.00 52.38 138 SER A O 1
ATOM 1032 N N . ALA A 1 139 ? -2.072 -19.766 34.699 1.00 51.81 139 ALA A N 1
ATOM 1033 C CA . ALA A 1 139 ? -1.362 -20.401 35.813 1.00 51.81 139 ALA A CA 1
ATOM 1034 C C . ALA A 1 139 ? -1.453 -19.625 37.145 1.00 51.81 139 ALA A C 1
ATOM 1036 O O . ALA A 1 139 ? -1.176 -20.203 38.191 1.00 51.81 139 ALA A O 1
ATOM 1037 N N . VAL A 1 140 ? -1.900 -18.361 37.146 1.00 47.41 140 VAL A N 1
ATOM 1038 C CA . VAL A 1 140 ? -2.102 -17.571 38.385 1.00 47.41 140 VAL A CA 1
ATOM 1039 C C . VAL A 1 140 ? -3.544 -17.656 38.912 1.00 47.41 140 VAL A C 1
ATOM 1041 O O . VAL A 1 140 ? -3.821 -17.220 40.020 1.00 47.41 140 VAL A O 1
ATOM 1044 N N . GLN A 1 141 ? -4.478 -18.290 38.195 1.00 50.50 141 GLN A N 1
ATOM 1045 C CA . GLN A 1 141 ? -5.834 -18.522 38.721 1.00 50.50 141 GLN A CA 1
ATOM 1046 C C . GLN A 1 141 ? -6.011 -19.906 39.376 1.00 50.50 141 GLN A C 1
ATOM 1048 O O . GLN A 1 141 ? -6.919 -20.096 40.181 1.00 50.50 141 GLN A O 1
ATOM 1053 N N . SER A 1 142 ? -5.109 -20.864 39.123 1.00 53.38 142 SER A N 1
ATOM 1054 C CA . SER A 1 142 ? -5.172 -22.194 39.756 1.00 53.38 142 SER A CA 1
ATOM 1055 C C . SER A 1 142 ? -4.594 -22.238 41.179 1.00 53.38 142 SER A C 1
ATOM 1057 O O . SER A 1 142 ? -4.789 -23.235 41.870 1.00 53.38 142 SER A O 1
ATOM 1059 N N . GLN A 1 143 ? -3.905 -21.189 41.646 1.00 48.34 143 GLN A N 1
ATOM 1060 C CA . GLN A 1 143 ? -3.387 -21.138 43.022 1.00 48.34 143 GLN A CA 1
ATOM 1061 C C . GLN A 1 143 ? -4.316 -20.426 44.013 1.00 48.34 143 GLN A C 1
ATOM 1063 O O . GLN A 1 143 ? -4.232 -20.694 45.205 1.00 48.34 143 GLN A O 1
ATOM 1068 N N . VAL A 1 144 ? -5.266 -19.605 43.556 1.00 52.00 144 VAL A N 1
ATOM 1069 C CA . VAL A 1 144 ? -6.238 -18.963 44.465 1.00 52.00 144 VAL A CA 1
ATOM 1070 C C . VAL A 1 144 ? -7.389 -19.889 44.875 1.00 52.00 144 VAL A C 1
ATOM 1072 O O . VAL A 1 144 ? -8.044 -19.633 45.878 1.00 52.00 144 VAL A O 1
ATOM 1075 N N . CYS A 1 145 ? -7.609 -21.002 44.162 1.00 46.78 145 CYS A N 1
ATOM 1076 C CA . CYS A 1 145 ? -8.626 -21.991 44.539 1.00 46.78 145 CYS A CA 1
ATOM 1077 C C . CYS A 1 145 ? -8.115 -23.043 45.546 1.00 46.78 145 CYS A C 1
ATOM 1079 O O . CYS A 1 145 ? -8.913 -23.592 46.301 1.00 46.78 145 CYS A O 1
ATOM 1081 N N . CYS A 1 146 ? -6.804 -23.315 45.598 1.00 49.44 146 CYS A N 1
ATOM 1082 C CA . CYS A 1 146 ? -6.229 -24.329 46.499 1.00 49.44 146 CYS A CA 1
ATOM 1083 C C . CYS A 1 146 ? -5.876 -23.819 47.910 1.00 49.44 146 CYS A C 1
ATOM 1085 O O . CYS A 1 146 ? -5.495 -24.627 48.747 1.00 49.44 146 CYS A O 1
ATOM 1087 N N . SER A 1 147 ? -6.007 -22.519 48.203 1.00 54.44 147 SER A N 1
ATOM 1088 C CA . SER A 1 147 ? -5.753 -21.961 49.549 1.00 54.44 147 SER A CA 1
ATOM 1089 C C . SER A 1 147 ? -7.013 -21.502 50.296 1.00 54.44 147 SER A C 1
ATOM 1091 O O . SER A 1 147 ? -6.888 -20.913 51.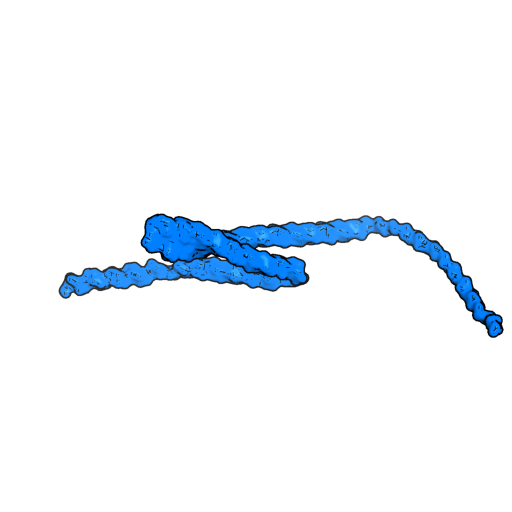362 1.00 54.44 147 SER A O 1
ATOM 1093 N N . LEU A 1 148 ? -8.220 -21.768 49.774 1.00 50.94 148 LEU A N 1
ATOM 1094 C CA . LEU A 1 148 ? -9.488 -21.451 50.459 1.00 50.94 148 LEU A CA 1
ATOM 1095 C C . LEU A 1 148 ? -10.184 -22.682 51.085 1.00 50.94 148 LEU A C 1
ATOM 1097 O O . LEU A 1 148 ? -11.285 -22.569 51.617 1.00 50.94 148 LEU A O 1
ATOM 1101 N N . ILE A 1 149 ? -9.544 -23.852 51.025 1.00 51.44 149 ILE A N 1
ATOM 1102 C CA . ILE A 1 149 ? -9.893 -25.071 51.766 1.00 51.44 149 ILE A CA 1
ATOM 1103 C C . ILE A 1 149 ? -8.577 -25.604 52.344 1.00 51.44 149 ILE A C 1
ATOM 1105 O O . ILE A 1 149 ? -7.797 -26.250 51.650 1.00 51.44 149 ILE A O 1
ATOM 1109 N N . GLY A 1 150 ? -8.287 -25.247 53.591 1.00 45.81 150 GLY A N 1
ATOM 1110 C CA . GLY A 1 150 ? -7.086 -25.648 54.324 1.00 45.81 150 GLY A CA 1
ATOM 1111 C C . GLY A 1 150 ? -7.048 -24.984 55.683 1.00 45.81 150 GLY A C 1
ATOM 1112 O O . GLY A 1 150 ? -6.923 -23.742 55.697 1.00 45.81 150 GLY A O 1
#

Foldseek 3Di:
DDDDDDDDDDDPDDPPDDPPDVVVVVVVVVVVVVVVVVVVVLVVVLVVLLVVLLVVLLVVQLVVQLVVQVPDPVRNVVRNVVRSVVSNVVSNVVSVVLSVVLVVDPCSVVSVVVSVVVVVCVVCVVVVVVPPDVPVVVVVVVVVVVPVPD